Protein AF-A0A2V5R3J1-F1 (afdb_monomer_lite)

Foldseek 3Di:
DPPVVLVVQLVVQLVVLVVVLVVVVVPQCPLFDDQVLQQQQWFCDPNDTDGLVVQWDWDDPDRFKIKTAGPDLVRVVRSQVSVVPDPSPWHWDDDRRMIITGGDDDDPVNNVVSVVVSVVSVVVSVVSSVVSVVVD

Secondary structure (DSSP, 8-state):
--HHHHHHHHHHHHHHHHHHHHHHHHHS--SS--GGGTTT-EEEETTEEEEHHHHEEEEEEETTEEEEEESSGGGHHHHHHHHHHSTT----EEETTEEEEEPPPPPHHHHHHHHHHHHHHHHHHHHHHHHHHHH-

Structure (mmCIF, N/CA/C/O backbone):
data_AF-A0A2V5R3J1-F1
#
_entry.id   AF-A0A2V5R3J1-F1
#
loop_
_atom_site.group_PDB
_atom_site.id
_atom_site.type_symbol
_atom_site.label_atom_id
_atom_site.label_alt_id
_atom_site.label_comp_id
_atom_site.label_asym_id
_atom_site.label_entity_id
_atom_site.label_seq_id
_atom_site.pdbx_PDB_ins_code
_atom_site.Cartn_x
_atom_site.Cartn_y
_atom_site.Cartn_z
_atom_site.occupancy
_atom_site.B_iso_or_equiv
_atom_site.auth_seq_id
_atom_site.auth_comp_id
_atom_site.auth_asym_id
_atom_site.auth_atom_id
_atom_site.pdbx_PDB_model_num
ATOM 1 N N . MET A 1 1 ? 27.690 -15.806 -27.463 1.00 65.31 1 MET A N 1
ATOM 2 C CA . MET A 1 1 ? 26.222 -15.690 -27.475 1.00 65.31 1 MET A CA 1
ATOM 3 C C . MET A 1 1 ? 25.770 -15.553 -28.906 1.00 65.31 1 MET A C 1
ATOM 5 O O . MET A 1 1 ? 26.420 -14.843 -29.670 1.00 65.31 1 MET A O 1
ATOM 9 N N . SER A 1 2 ? 24.724 -16.282 -29.277 1.00 88.56 2 SER A N 1
ATOM 10 C CA . SER A 1 2 ? 24.023 -16.057 -30.534 1.00 88.56 2 SER A CA 1
ATOM 11 C C . SER A 1 2 ? 23.342 -14.682 -30.496 1.00 88.56 2 SER A C 1
ATOM 13 O O . SER A 1 2 ? 23.140 -14.104 -29.426 1.00 88.56 2 SER A O 1
ATOM 15 N N . ARG A 1 3 ? 22.988 -14.143 -31.666 1.00 85.38 3 ARG A N 1
ATOM 16 C CA . ARG A 1 3 ? 22.207 -12.901 -31.760 1.00 85.38 3 ARG A CA 1
ATOM 17 C C . ARG A 1 3 ? 20.901 -12.999 -30.968 1.00 85.38 3 ARG A C 1
ATOM 19 O O . ARG A 1 3 ? 20.498 -12.022 -30.344 1.00 85.38 3 ARG A O 1
ATOM 26 N N . ASP A 1 4 ? 20.270 -14.166 -30.997 1.00 87.50 4 ASP A N 1
ATOM 27 C CA . ASP A 1 4 ? 18.992 -14.400 -30.335 1.00 87.50 4 ASP A CA 1
ATOM 28 C C . ASP A 1 4 ? 19.160 -14.416 -28.809 1.00 87.50 4 ASP A C 1
ATOM 30 O O . ASP A 1 4 ? 18.308 -13.892 -28.097 1.00 87.50 4 ASP A O 1
ATOM 34 N N . ASP A 1 5 ? 20.304 -14.894 -28.307 1.00 86.75 5 ASP A N 1
ATOM 35 C CA . ASP A 1 5 ? 20.609 -14.889 -26.870 1.00 86.75 5 ASP A CA 1
ATOM 36 C C . ASP A 1 5 ? 20.779 -13.452 -26.341 1.00 86.75 5 ASP A C 1
ATOM 38 O O . ASP A 1 5 ? 20.315 -13.137 -25.248 1.00 86.75 5 ASP A O 1
ATOM 42 N N . ILE A 1 6 ? 21.420 -12.572 -27.123 1.00 86.06 6 ILE A N 1
ATOM 43 C CA . ILE A 1 6 ? 21.617 -11.153 -26.766 1.00 86.06 6 ILE A CA 1
ATOM 44 C C . ILE A 1 6 ? 20.272 -10.416 -26.748 1.00 86.06 6 ILE A C 1
ATOM 46 O O . ILE A 1 6 ? 19.999 -9.639 -25.834 1.00 86.06 6 ILE A O 1
ATOM 50 N N . LEU A 1 7 ? 19.410 -10.674 -27.738 1.00 87.94 7 LEU A N 1
ATOM 51 C CA . LEU A 1 7 ? 18.073 -10.075 -27.797 1.00 87.94 7 LEU A CA 1
ATOM 52 C C . LEU A 1 7 ? 17.202 -10.518 -26.616 1.00 87.94 7 LEU A C 1
ATOM 54 O O . LEU A 1 7 ? 16.535 -9.679 -26.012 1.00 87.94 7 LEU A O 1
ATOM 58 N N . LEU A 1 8 ? 17.252 -11.804 -26.259 1.00 90.12 8 LEU A N 1
ATOM 59 C CA . LEU A 1 8 ? 16.510 -12.346 -25.125 1.00 90.12 8 LEU A CA 1
ATOM 60 C C . LEU A 1 8 ? 16.993 -11.753 -23.793 1.00 90.12 8 LEU A C 1
ATOM 62 O O . LEU A 1 8 ? 16.182 -11.355 -22.959 1.00 90.12 8 LEU A O 1
ATOM 66 N N . GLU A 1 9 ? 18.309 -11.642 -23.590 1.00 88.06 9 GLU A N 1
ATOM 67 C CA . GLU A 1 9 ? 18.867 -11.040 -22.375 1.00 88.06 9 GLU A CA 1
ATOM 68 C C . GLU A 1 9 ? 18.499 -9.553 -22.254 1.00 88.06 9 GLU A C 1
ATOM 70 O O . GLU A 1 9 ? 18.132 -9.085 -21.169 1.00 88.06 9 GLU A O 1
ATOM 75 N N . ALA A 1 10 ? 18.525 -8.815 -23.367 1.00 88.25 10 ALA A N 1
ATOM 76 C CA . ALA A 1 10 ? 18.098 -7.421 -23.417 1.00 88.25 10 ALA A CA 1
ATOM 77 C C . ALA A 1 10 ? 16.618 -7.262 -23.036 1.00 88.25 10 ALA A C 1
ATOM 79 O O . ALA A 1 10 ? 16.283 -6.407 -22.212 1.00 88.25 10 ALA A O 1
ATOM 80 N N . GLU A 1 11 ? 15.741 -8.096 -23.604 1.00 89.50 11 GLU A N 1
ATOM 81 C CA . GLU A 1 11 ? 14.302 -8.087 -23.330 1.00 89.50 11 GLU A CA 1
ATOM 82 C C . GLU A 1 11 ? 14.021 -8.356 -21.847 1.00 89.50 11 GLU A C 1
ATOM 84 O O . GLU A 1 11 ? 13.408 -7.523 -21.177 1.00 89.50 11 GLU A O 1
ATOM 89 N N . MET A 1 12 ? 14.588 -9.432 -21.292 1.00 91.25 12 MET A N 1
ATOM 90 C CA . MET A 1 12 ? 14.434 -9.780 -19.875 1.00 91.25 12 MET A CA 1
ATOM 91 C C . MET A 1 12 ? 14.941 -8.673 -18.938 1.00 91.25 12 MET A C 1
ATOM 93 O O . MET A 1 12 ? 14.370 -8.422 -17.874 1.00 91.25 12 MET A O 1
ATOM 97 N N . SER A 1 13 ? 16.033 -8.001 -19.307 1.00 89.81 13 SER A N 1
ATOM 98 C CA . SER A 1 13 ? 16.620 -6.913 -18.515 1.00 89.81 13 SER A CA 1
ATOM 99 C C . SER A 1 13 ? 15.745 -5.657 -18.516 1.00 89.81 13 SER A C 1
ATOM 101 O O . SER A 1 13 ? 15.634 -4.952 -17.503 1.00 89.81 13 SER A O 1
ATOM 103 N N . MET A 1 14 ? 15.117 -5.351 -19.653 1.00 89.75 14 MET A N 1
ATOM 104 C CA . MET A 1 14 ? 14.174 -4.239 -19.771 1.00 89.75 14 MET A CA 1
ATOM 105 C C . MET A 1 14 ? 12.866 -4.538 -19.037 1.00 89.75 14 MET A C 1
ATOM 107 O O . MET A 1 14 ? 12.399 -3.675 -18.294 1.00 89.75 14 MET A O 1
ATOM 111 N N . GLU A 1 15 ? 12.329 -5.751 -19.164 1.00 92.25 15 GLU A N 1
ATOM 112 C CA . GLU A 1 15 ? 11.104 -6.182 -18.481 1.00 92.25 15 GLU A CA 1
ATOM 113 C C . GLU A 1 15 ? 11.253 -6.096 -16.956 1.00 92.25 15 GLU A C 1
ATOM 115 O O . GLU A 1 15 ? 10.466 -5.419 -16.297 1.00 92.25 15 GLU A O 1
ATOM 120 N N . LYS A 1 16 ? 12.366 -6.596 -16.400 1.00 91.31 16 LYS A N 1
ATOM 121 C CA . LYS A 1 16 ? 12.684 -6.442 -14.966 1.00 91.31 16 LYS A CA 1
ATOM 122 C C . LYS A 1 16 ? 12.701 -4.986 -14.494 1.00 91.31 16 LYS A C 1
ATOM 124 O O . LYS A 1 16 ? 12.357 -4.697 -13.348 1.00 91.31 16 LYS A O 1
ATOM 129 N N . SER A 1 17 ? 13.125 -4.055 -15.350 1.00 89.56 17 SER A N 1
ATOM 130 C CA . SER A 1 17 ? 13.135 -2.625 -15.008 1.00 89.56 17 SER A CA 1
ATOM 131 C C . SER A 1 17 ? 11.728 -2.029 -14.986 1.00 89.56 17 SER A C 1
ATOM 133 O O . SER A 1 17 ? 11.450 -1.151 -14.167 1.00 89.56 17 SER A O 1
ATOM 135 N N . VAL A 1 18 ? 10.843 -2.514 -15.859 1.00 89.75 18 VAL A N 1
ATOM 136 C CA . VAL A 1 18 ? 9.423 -2.147 -15.865 1.00 89.75 18 VAL A CA 1
ATOM 137 C C . VAL A 1 18 ? 8.726 -2.720 -14.634 1.00 89.75 18 VAL A C 1
ATOM 139 O O . VAL A 1 18 ? 8.046 -1.971 -13.934 1.00 89.75 18 VAL A O 1
ATOM 142 N N . ASP A 1 19 ? 8.962 -3.986 -14.299 1.00 91.12 19 ASP A N 1
ATOM 143 C CA . ASP A 1 19 ? 8.392 -4.623 -13.107 1.00 91.12 19 ASP A CA 1
ATOM 144 C C . ASP A 1 19 ? 8.809 -3.906 -11.822 1.00 91.12 19 ASP A C 1
ATOM 146 O O . ASP A 1 19 ? 7.980 -3.624 -10.953 1.00 91.12 19 ASP A O 1
ATOM 150 N N . TYR A 1 20 ? 10.086 -3.524 -11.725 1.00 88.88 20 TYR A N 1
ATOM 151 C CA . TYR A 1 20 ? 10.574 -2.707 -10.619 1.00 88.88 20 TYR A CA 1
ATOM 152 C C . TYR A 1 20 ? 9.804 -1.380 -10.510 1.00 88.88 20 TYR A C 1
ATOM 154 O O . TYR A 1 20 ? 9.369 -1.004 -9.423 1.00 88.88 20 TYR A O 1
ATOM 162 N N . MET A 1 21 ? 9.572 -0.686 -11.632 1.00 88.56 21 MET A N 1
ATOM 163 C CA . MET A 1 21 ? 8.786 0.554 -11.647 1.00 88.56 21 MET A CA 1
ATOM 164 C C . MET A 1 21 ? 7.341 0.327 -11.181 1.00 88.56 21 MET A C 1
ATOM 166 O O . MET A 1 21 ? 6.804 1.138 -10.426 1.00 88.56 21 MET A O 1
ATOM 170 N N . VAL A 1 22 ? 6.702 -0.763 -11.616 1.00 87.75 22 VAL A N 1
ATOM 171 C CA . VAL A 1 22 ? 5.329 -1.107 -11.215 1.00 87.75 22 VAL A CA 1
ATOM 172 C C . VAL A 1 22 ? 5.249 -1.338 -9.705 1.00 87.75 22 VAL A C 1
ATOM 174 O O . VAL A 1 22 ? 4.344 -0.810 -9.054 1.00 87.75 22 VAL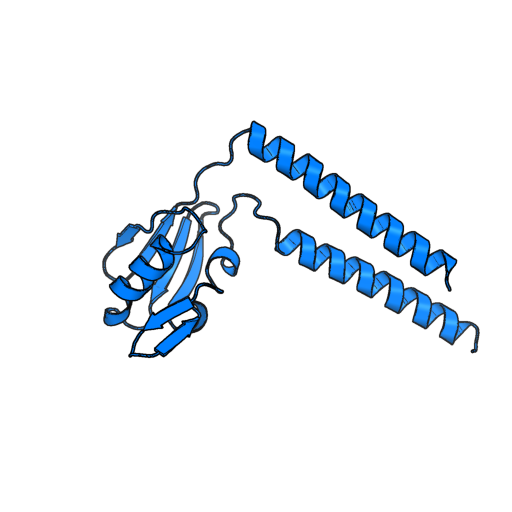 A O 1
ATOM 177 N N . HIS A 1 23 ? 6.214 -2.058 -9.132 1.00 86.19 23 HIS A N 1
ATOM 178 C CA . HIS A 1 23 ? 6.299 -2.262 -7.686 1.00 86.19 23 HIS A CA 1
ATOM 179 C C . HIS A 1 23 ? 6.490 -0.953 -6.915 1.00 86.19 23 HIS A C 1
ATOM 181 O O . HIS A 1 23 ? 5.792 -0.710 -5.929 1.00 86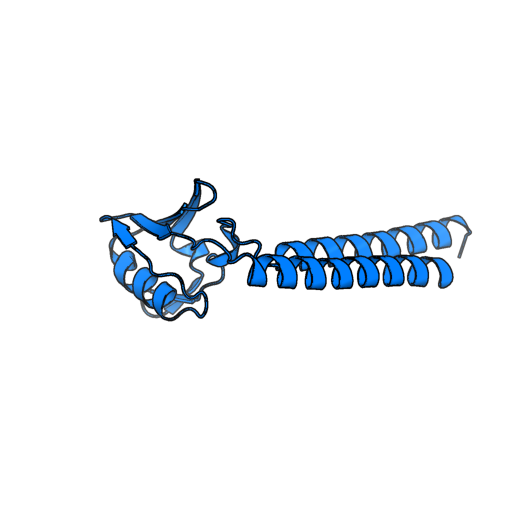.19 23 HIS A O 1
ATOM 187 N N . GLU A 1 24 ? 7.380 -0.083 -7.387 1.00 84.19 24 GLU A N 1
ATOM 188 C CA . GLU A 1 24 ? 7.612 1.229 -6.783 1.00 84.19 24 GLU A CA 1
ATOM 189 C C . GLU A 1 24 ? 6.355 2.114 -6.839 1.00 84.19 24 GLU A C 1
ATOM 191 O O . GLU A 1 24 ? 5.992 2.745 -5.847 1.00 84.19 24 GLU A O 1
ATOM 196 N N . PHE A 1 25 ? 5.614 2.117 -7.952 1.00 83.75 25 PHE A N 1
ATOM 197 C CA . PHE A 1 25 ? 4.343 2.844 -8.041 1.00 83.75 25 PHE A CA 1
ATOM 198 C C . PHE A 1 25 ? 3.253 2.274 -7.137 1.00 83.75 25 PHE A C 1
ATOM 200 O O . PHE A 1 25 ? 2.480 3.049 -6.572 1.00 83.75 25 PHE A O 1
ATOM 207 N N . ALA A 1 26 ? 3.202 0.955 -6.952 1.00 80.19 26 ALA A N 1
ATOM 208 C CA . ALA A 1 26 ? 2.268 0.331 -6.020 1.00 80.19 26 ALA A CA 1
ATOM 209 C C . ALA A 1 26 ? 2.539 0.737 -4.558 1.00 80.19 26 ALA A C 1
ATOM 211 O O . ALA A 1 26 ? 1.606 0.801 -3.755 1.00 80.19 26 ALA A O 1
ATOM 212 N N . ALA A 1 27 ? 3.790 1.062 -4.215 1.00 77.25 27 ALA A N 1
ATOM 213 C CA . ALA A 1 27 ? 4.161 1.548 -2.887 1.00 77.25 27 ALA A CA 1
ATOM 214 C C . ALA A 1 27 ? 3.748 3.014 -2.632 1.00 77.25 27 ALA A C 1
ATOM 216 O O . ALA A 1 27 ? 3.643 3.441 -1.475 1.00 77.25 27 ALA A O 1
ATOM 217 N N . VAL A 1 28 ? 3.485 3.803 -3.682 1.00 77.00 28 VAL A N 1
ATOM 218 C CA . VAL A 1 28 ? 3.133 5.222 -3.538 1.00 77.00 28 VAL A CA 1
ATOM 219 C C . VAL A 1 28 ? 1.695 5.378 -3.042 1.00 77.00 28 VAL A C 1
ATOM 221 O O . VAL A 1 28 ? 0.720 4.980 -3.679 1.00 77.00 28 VAL A O 1
ATOM 224 N N . ARG A 1 29 ? 1.546 6.047 -1.895 1.00 71.44 29 ARG A N 1
ATOM 225 C CA . ARG A 1 29 ? 0.243 6.326 -1.277 1.00 71.44 29 ARG A CA 1
ATOM 226 C C . ARG A 1 29 ? -0.493 7.428 -2.047 1.00 71.44 29 ARG A C 1
ATOM 228 O O . ARG A 1 29 ? -0.271 8.613 -1.821 1.00 71.44 29 ARG A O 1
ATOM 235 N N . THR A 1 30 ? -1.406 7.032 -2.931 1.00 70.88 30 THR A N 1
ATOM 236 C CA . THR A 1 30 ? -2.204 7.936 -3.789 1.00 70.88 30 THR A CA 1
ATOM 237 C C . THR A 1 30 ? -3.481 8.474 -3.128 1.00 70.88 30 THR A C 1
ATOM 239 O O . THR A 1 30 ? -4.295 9.115 -3.790 1.00 70.88 30 THR A O 1
ATOM 242 N N . GLY A 1 31 ? -3.671 8.231 -1.826 1.00 66.38 31 GLY A N 1
ATOM 243 C CA . GLY A 1 31 ? -4.858 8.673 -1.080 1.00 66.38 31 GLY A CA 1
ATOM 244 C C . GLY A 1 31 ? -6.131 7.880 -1.389 1.00 66.38 31 GLY A C 1
ATOM 245 O O . GLY A 1 31 ? -7.210 8.272 -0.959 1.00 66.38 31 GLY A O 1
ATOM 246 N N . LYS A 1 32 ? -6.022 6.769 -2.128 1.00 69.50 32 LYS A N 1
ATOM 247 C CA . LYS A 1 32 ? -7.093 5.779 -2.280 1.00 69.50 32 LYS A CA 1
ATOM 248 C C . LYS A 1 32 ? -6.991 4.704 -1.202 1.00 69.50 32 LYS A C 1
ATOM 250 O O . LYS A 1 32 ? -5.890 4.346 -0.780 1.00 69.50 32 LYS A O 1
ATOM 255 N N . ALA A 1 33 ? -8.137 4.148 -0.824 1.00 69.12 33 ALA A N 1
ATOM 256 C CA . ALA A 1 33 ? -8.227 2.940 -0.020 1.00 69.12 33 ALA A CA 1
ATOM 257 C C . ALA A 1 33 ? -7.639 1.770 -0.793 1.00 69.12 33 ALA A C 1
ATOM 259 O O . ALA A 1 33 ? -8.220 1.304 -1.767 1.00 69.12 33 ALA A O 1
ATOM 260 N N . SER A 1 34 ? -6.451 1.344 -0.368 1.00 77.25 34 SER A N 1
ATOM 261 C CA . SER A 1 34 ? -5.785 0.143 -0.853 1.00 77.25 34 SER A CA 1
ATOM 262 C C . SER A 1 34 ? -5.582 -0.810 0.325 1.00 77.25 34 SER A C 1
ATOM 264 O O . SER A 1 34 ? -5.031 -0.376 1.342 1.00 77.25 34 SER A O 1
ATOM 266 N N . PRO A 1 35 ? -5.978 -2.091 0.205 1.00 76.94 35 PRO A N 1
ATOM 267 C CA . PRO A 1 35 ? -5.746 -3.109 1.231 1.00 76.94 35 PRO A CA 1
ATOM 268 C C . PRO A 1 35 ? -4.277 -3.202 1.667 1.00 76.94 35 PRO A C 1
ATOM 270 O O . PRO A 1 35 ? -3.982 -3.289 2.862 1.00 76.94 35 PRO A O 1
ATOM 273 N N . GLY A 1 36 ? -3.347 -3.031 0.720 1.00 76.31 36 GLY A N 1
ATOM 274 C CA . GLY A 1 36 ? -1.904 -3.075 0.969 1.00 76.31 36 GLY A CA 1
ATOM 275 C C . GLY A 1 36 ? -1.388 -2.034 1.971 1.00 76.31 36 GLY A C 1
ATOM 276 O O . GLY A 1 36 ? -0.293 -2.197 2.505 1.00 76.31 36 GLY A O 1
ATOM 277 N N . LEU A 1 37 ? -2.168 -0.988 2.275 1.00 74.56 37 LEU A N 1
ATOM 278 C CA . LEU A 1 37 ? -1.812 0.007 3.289 1.00 74.56 37 LEU A CA 1
ATOM 279 C C . LEU A 1 37 ? -1.749 -0.596 4.699 1.00 74.56 37 LEU A C 1
ATOM 281 O O . LEU A 1 37 ? -0.922 -0.176 5.506 1.00 74.56 37 LEU A O 1
ATOM 285 N N . VAL A 1 38 ? -2.627 -1.557 4.986 1.00 79.88 38 VAL A N 1
ATOM 286 C CA . VAL A 1 38 ? -2.848 -2.104 6.332 1.00 79.88 38 VAL A CA 1
ATOM 287 C C . VAL A 1 38 ? -2.517 -3.589 6.448 1.00 79.88 38 VAL A C 1
ATOM 289 O O . VAL A 1 38 ? -2.276 -4.060 7.554 1.00 79.88 38 VAL A O 1
ATOM 292 N N . GLU A 1 39 ? -2.395 -4.316 5.333 1.00 81.50 39 GLU A N 1
ATOM 293 C CA . GLU A 1 39 ? -2.022 -5.742 5.310 1.00 81.50 39 GLU A CA 1
ATOM 294 C C . GLU A 1 39 ? -0.746 -6.076 6.100 1.00 81.50 39 GLU A C 1
ATOM 296 O O . GLU A 1 39 ? -0.674 -7.124 6.743 1.00 81.50 39 GLU A O 1
ATOM 301 N N . ASN A 1 40 ? 0.248 -5.183 6.060 1.00 83.06 40 ASN A N 1
ATOM 302 C CA . ASN A 1 40 ? 1.573 -5.406 6.643 1.00 83.06 40 ASN A CA 1
ATOM 303 C C . ASN A 1 40 ? 1.715 -4.923 8.095 1.00 83.06 40 ASN A C 1
ATOM 305 O O . ASN A 1 40 ? 2.811 -5.028 8.654 1.00 83.06 40 ASN A O 1
ATOM 309 N N . VAL A 1 41 ? 0.643 -4.395 8.697 1.00 85.62 41 VAL A N 1
ATOM 310 C CA . VAL A 1 41 ? 0.648 -3.937 10.092 1.00 85.62 41 VAL A CA 1
ATOM 311 C C . VAL A 1 41 ? 0.795 -5.138 11.020 1.00 85.62 41 VAL A C 1
ATOM 313 O O . VAL A 1 41 ? 0.091 -6.140 10.876 1.00 85.62 41 VAL A O 1
ATOM 316 N N . ASP A 1 42 ? 1.735 -5.023 11.951 1.00 87.88 42 ASP A N 1
ATOM 317 C CA . ASP A 1 42 ? 1.963 -5.996 13.010 1.00 87.88 42 ASP A CA 1
ATOM 318 C C . ASP A 1 42 ? 0.932 -5.802 14.119 1.00 87.88 42 ASP A C 1
ATOM 320 O O . ASP A 1 42 ? 0.798 -4.714 14.675 1.00 87.88 42 ASP A O 1
ATOM 324 N N . VAL A 1 43 ? 0.197 -6.865 14.427 1.00 88.19 43 VAL A N 1
ATOM 325 C CA . VAL A 1 43 ? -0.829 -6.904 15.465 1.00 88.19 43 VAL A CA 1
ATOM 326 C C . VAL A 1 43 ? -0.401 -7.912 16.520 1.00 88.19 43 VAL A C 1
ATOM 328 O O . VAL A 1 43 ? -0.123 -9.072 16.214 1.00 88.19 43 VAL A O 1
ATOM 331 N N . HIS A 1 44 ? -0.362 -7.479 17.775 1.00 86.56 44 HIS A N 1
ATOM 332 C CA . HIS A 1 44 ? -0.149 -8.375 18.904 1.00 86.56 44 HIS A CA 1
ATOM 333 C C . HIS A 1 44 ? -1.478 -9.014 19.302 1.00 86.56 44 HIS A C 1
ATOM 335 O O . HIS A 1 44 ? -2.287 -8.371 19.963 1.00 86.56 44 HIS A O 1
ATOM 341 N N . ALA A 1 45 ? -1.690 -10.265 18.898 1.00 83.25 45 ALA A N 1
ATOM 342 C CA . ALA A 1 45 ? -2.883 -11.044 19.216 1.00 83.25 45 ALA A CA 1
ATOM 343 C C . ALA A 1 45 ? -2.481 -12.441 19.709 1.00 83.25 45 ALA A C 1
ATOM 345 O O . ALA A 1 45 ? -1.478 -13.012 19.275 1.00 83.25 45 ALA A O 1
ATOM 346 N N . TYR A 1 46 ? -3.255 -12.999 20.643 1.00 83.25 46 TYR A N 1
ATOM 347 C CA . TYR A 1 46 ? -3.022 -14.346 21.189 1.00 83.25 46 TYR A CA 1
ATOM 348 C C . TYR A 1 46 ? -1.592 -14.575 21.732 1.00 83.25 46 TYR A C 1
ATOM 350 O O . TYR A 1 46 ? -1.042 -15.668 21.626 1.00 83.25 46 TYR A O 1
ATOM 358 N N . GLY A 1 47 ? -0.959 -13.535 22.291 1.00 83.06 47 GLY A N 1
ATOM 359 C CA . GLY A 1 47 ? 0.398 -13.617 22.853 1.00 83.06 47 GLY A CA 1
ATOM 360 C C . GLY A 1 47 ? 1.536 -13.659 21.823 1.00 83.06 47 GLY A C 1
ATOM 361 O O . GLY A 1 47 ? 2.684 -13.866 22.205 1.00 83.06 47 GLY A O 1
ATOM 362 N N . SER A 1 48 ? 1.250 -13.443 20.535 1.00 87.56 48 SER A N 1
ATOM 363 C CA . SER A 1 48 ? 2.256 -13.388 19.467 1.00 87.56 48 SER A CA 1
ATOM 364 C C . SER A 1 48 ? 2.011 -12.211 18.518 1.00 87.56 48 SER A C 1
ATOM 366 O O . SER A 1 48 ? 0.929 -11.626 18.494 1.00 87.56 48 SER A O 1
ATOM 368 N N . THR A 1 49 ? 3.030 -11.825 17.754 1.00 87.56 49 THR A N 1
ATOM 369 C CA . THR A 1 49 ? 2.901 -10.795 16.715 1.00 87.56 49 THR A CA 1
ATOM 370 C C . THR A 1 49 ? 2.516 -11.461 15.400 1.00 87.56 49 THR A C 1
ATOM 372 O O . THR A 1 49 ? 3.270 -12.286 14.887 1.00 87.56 49 THR A O 1
ATOM 375 N N . MET A 1 50 ? 1.363 -11.100 14.845 1.00 88.81 50 MET A N 1
ATOM 376 C CA . MET A 1 50 ? 0.880 -11.594 13.555 1.00 88.81 50 MET A CA 1
ATOM 377 C C . MET A 1 50 ? 0.578 -10.430 12.617 1.00 88.81 50 MET A C 1
ATOM 379 O O . MET A 1 50 ? 0.321 -9.308 13.053 1.00 88.81 50 MET A O 1
ATOM 383 N N . LYS A 1 51 ? 0.586 -10.685 11.307 1.00 89.06 51 LYS A N 1
ATOM 384 C CA . LYS A 1 51 ? 0.205 -9.662 10.328 1.00 89.06 51 LYS A CA 1
ATOM 385 C C . LYS A 1 51 ? -1.309 -9.517 10.282 1.00 89.06 51 LYS A C 1
ATOM 387 O O . LYS A 1 51 ? -2.029 -10.514 10.307 1.00 89.06 51 LYS A O 1
ATOM 392 N N . LEU A 1 52 ? -1.794 -8.287 10.114 1.00 87.31 52 LEU A N 1
ATOM 393 C CA . LEU A 1 52 ? -3.229 -8.005 10.027 1.00 87.31 52 LEU A CA 1
ATOM 394 C C . LEU A 1 52 ? -3.934 -8.853 8.955 1.00 87.31 52 LEU A C 1
ATOM 396 O O . LEU A 1 52 ? -5.037 -9.341 9.183 1.00 87.31 52 LEU A O 1
ATOM 400 N N . LYS A 1 53 ? -3.263 -9.098 7.822 1.00 89.38 53 LYS A N 1
ATOM 401 C CA . LYS A 1 53 ? -3.756 -9.956 6.730 1.00 89.38 53 LYS A CA 1
ATOM 402 C C . LYS A 1 53 ? -4.148 -11.376 7.169 1.00 89.38 53 LYS A C 1
ATOM 404 O O . LYS A 1 53 ? -4.978 -12.003 6.523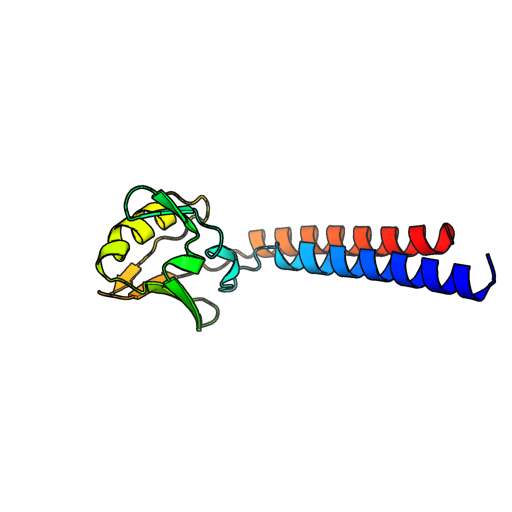 1.00 89.38 53 LYS A O 1
ATOM 409 N N . GLN A 1 54 ? -3.536 -11.898 8.232 1.00 87.50 54 GLN A N 1
ATOM 410 C CA . GLN A 1 54 ? -3.817 -13.241 8.753 1.00 87.50 54 GLN A CA 1
ATOM 411 C C . GLN A 1 54 ? -4.991 -13.252 9.739 1.00 87.50 54 GLN A C 1
ATOM 413 O O . GLN A 1 54 ? -5.628 -14.285 9.917 1.00 87.50 54 GLN A O 1
ATOM 418 N N . LEU A 1 55 ? -5.278 -12.114 10.372 1.00 86.69 55 LEU A N 1
ATOM 419 C CA . LEU A 1 55 ? -6.288 -11.986 11.426 1.00 86.69 55 LEU A CA 1
ATOM 420 C C . LEU A 1 55 ? -7.625 -11.435 10.915 1.00 86.69 55 LEU A C 1
ATOM 422 O O . LEU A 1 55 ? -8.653 -11.603 11.574 1.00 86.69 55 LEU A O 1
ATOM 426 N N . ALA A 1 56 ? -7.623 -10.766 9.761 1.00 88.69 56 ALA A N 1
ATOM 427 C CA . ALA A 1 56 ? -8.795 -10.089 9.235 1.00 88.69 56 ALA A CA 1
ATOM 428 C C . ALA A 1 56 ? -8.878 -10.126 7.707 1.00 88.69 56 ALA A C 1
ATOM 430 O O . ALA A 1 56 ? -7.873 -10.061 6.997 1.00 88.69 56 ALA A O 1
ATOM 431 N N . LEU A 1 57 ? -10.112 -10.135 7.208 1.00 89.31 57 LEU A N 1
ATOM 432 C CA . LEU A 1 57 ? -10.421 -9.858 5.815 1.00 89.31 57 LEU A CA 1
ATOM 433 C C . LEU A 1 57 ? -10.403 -8.343 5.584 1.00 89.31 57 LEU A C 1
ATOM 435 O O . LEU A 1 57 ? -11.099 -7.592 6.268 1.00 89.31 57 LEU A O 1
ATOM 439 N N . ILE A 1 58 ? -9.623 -7.896 4.604 1.00 89.06 58 ILE A N 1
ATOM 440 C CA . ILE A 1 58 ? -9.488 -6.480 4.258 1.00 89.06 58 ILE A CA 1
ATOM 441 C C . ILE A 1 58 ? -10.200 -6.233 2.931 1.00 89.06 58 ILE A C 1
ATOM 443 O O . ILE A 1 58 ? -9.831 -6.806 1.908 1.00 89.06 58 ILE A O 1
ATOM 447 N N . THR A 1 59 ? -11.217 -5.375 2.941 1.00 87.06 59 THR A N 1
ATOM 448 C CA . THR A 1 59 ? -12.001 -5.023 1.755 1.00 87.06 59 THR A CA 1
ATOM 449 C C . THR A 1 59 ? -12.097 -3.513 1.581 1.00 87.06 59 THR A C 1
ATOM 451 O O . THR A 1 59 ? -12.013 -2.727 2.525 1.00 87.06 59 THR A O 1
ATOM 454 N N . THR A 1 60 ? -12.267 -3.085 0.335 1.00 82.62 60 THR A N 1
ATOM 455 C CA . THR A 1 60 ? -12.492 -1.684 -0.026 1.00 82.62 60 THR A CA 1
ATOM 456 C C . THR A 1 60 ? -13.898 -1.566 -0.589 1.00 82.62 60 THR A C 1
ATOM 458 O O . THR A 1 60 ? -14.119 -1.884 -1.757 1.00 82.62 60 THR A O 1
ATOM 461 N N . LEU A 1 61 ? -14.854 -1.160 0.249 1.00 75.44 61 LEU A N 1
ATOM 462 C CA . LEU A 1 61 ? -16.232 -0.914 -0.195 1.00 75.44 61 LEU A CA 1
ATOM 463 C C . LEU A 1 61 ? -16.324 0.393 -0.986 1.00 75.44 61 LEU A C 1
ATOM 465 O O . LEU A 1 61 ? -17.017 0.465 -1.995 1.00 75.44 61 LEU A O 1
ATOM 469 N N . GLU A 1 62 ? -15.576 1.410 -0.557 1.00 79.31 62 GLU A N 1
ATOM 470 C CA . GLU A 1 62 ? -15.516 2.708 -1.218 1.00 79.31 62 GLU A CA 1
ATOM 471 C C . GLU A 1 62 ? -14.058 3.144 -1.394 1.00 79.31 62 GLU A C 1
ATOM 473 O O . GLU A 1 62 ? -13.200 2.777 -0.588 1.00 79.31 62 GLU A O 1
ATOM 478 N N . PRO A 1 63 ? -13.746 4.003 -2.381 1.00 77.19 63 PRO A N 1
ATOM 479 C CA . PRO A 1 63 ? -12.383 4.494 -2.598 1.00 77.19 63 PRO A CA 1
ATOM 480 C C . PRO A 1 63 ? -11.764 5.225 -1.397 1.00 77.19 63 PRO A C 1
ATOM 482 O O . PRO A 1 63 ? -10.562 5.483 -1.399 1.00 77.19 63 PRO A O 1
ATOM 485 N N . ARG A 1 64 ? -12.582 5.601 -0.407 1.00 80.31 64 ARG A N 1
ATOM 486 C CA . ARG A 1 64 ? -12.215 6.387 0.779 1.00 80.31 64 ARG A CA 1
ATOM 487 C C . ARG A 1 64 ? -12.457 5.645 2.091 1.00 80.31 64 ARG A C 1
ATOM 489 O O . ARG A 1 64 ? -12.115 6.170 3.146 1.00 80.31 64 ARG A O 1
ATOM 496 N N . LEU A 1 65 ? -13.038 4.449 2.031 1.00 84.75 65 LEU A N 1
ATOM 497 C CA . LEU A 1 65 ? -13.373 3.661 3.205 1.00 84.75 65 LEU A CA 1
ATOM 498 C C . LEU A 1 65 ? -12.788 2.266 3.058 1.00 84.75 65 LEU A C 1
ATOM 500 O O . LEU A 1 65 ? -13.209 1.474 2.212 1.00 84.75 65 LEU A O 1
ATOM 504 N N . LEU A 1 66 ? -11.826 1.970 3.921 1.00 87.19 66 LEU A N 1
ATOM 505 C CA . LEU A 1 66 ? -11.263 0.641 4.037 1.00 87.19 66 LEU A CA 1
ATOM 506 C C . LEU A 1 66 ? -11.941 -0.075 5.201 1.00 87.19 66 LEU A C 1
ATOM 508 O O . LEU A 1 66 ? -12.100 0.483 6.286 1.00 87.19 66 LEU A O 1
ATOM 512 N N . VAL A 1 67 ? -12.381 -1.299 4.951 1.00 89.06 67 VAL A N 1
ATOM 513 C CA . VAL A 1 67 ? -13.089 -2.121 5.921 1.00 89.06 67 VAL A CA 1
ATOM 514 C C . VAL A 1 67 ? -12.217 -3.310 6.281 1.00 89.06 67 VAL A C 1
ATOM 516 O O . VAL A 1 67 ? -11.785 -4.072 5.420 1.00 89.06 67 VAL A O 1
ATOM 519 N N . VAL A 1 68 ? -11.948 -3.453 7.571 1.00 89.56 68 VAL A N 1
ATOM 520 C CA . VAL A 1 68 ? -11.231 -4.584 8.149 1.00 89.56 68 VAL A CA 1
ATOM 521 C C . VAL A 1 68 ? -12.245 -5.384 8.949 1.00 89.56 68 VAL A C 1
ATOM 523 O O . VAL A 1 68 ? -12.845 -4.875 9.896 1.00 89.56 68 VAL A O 1
ATOM 526 N N . GLN A 1 69 ? -12.459 -6.630 8.546 1.00 90.94 69 GLN A N 1
ATOM 527 C CA . GLN A 1 69 ? -13.357 -7.566 9.204 1.00 90.94 69 GLN A CA 1
ATOM 528 C C . GLN A 1 69 ? -12.524 -8.673 9.863 1.00 90.94 69 GLN A C 1
ATOM 530 O O . GLN A 1 69 ? -12.073 -9.586 9.169 1.00 90.94 69 GLN A O 1
ATOM 535 N N . PRO A 1 70 ? -12.281 -8.599 11.182 1.00 90.44 70 PRO A N 1
ATOM 536 C CA . PRO A 1 70 ? -11.585 -9.646 11.919 1.00 90.44 70 PRO A CA 1
ATOM 537 C C . PRO A 1 70 ? -12.347 -10.970 11.871 1.00 90.44 70 PRO A C 1
ATOM 539 O O . PRO A 1 70 ? -13.580 -10.986 11.899 1.00 90.44 70 PRO A O 1
ATOM 542 N N . PHE A 1 71 ? -11.617 -12.085 11.833 1.00 89.81 71 PHE A N 1
ATOM 543 C CA . PHE A 1 71 ? -12.233 -13.413 11.911 1.00 89.81 71 PHE A CA 1
ATOM 544 C C . PHE A 1 71 ? -12.789 -13.711 13.309 1.00 89.81 71 PHE A C 1
ATOM 546 O O . PHE A 1 71 ? -13.804 -14.394 13.437 1.00 89.81 71 PHE A O 1
ATOM 553 N N . ASP A 1 72 ? -12.156 -13.155 14.344 1.00 86.25 72 ASP A N 1
ATOM 554 C CA .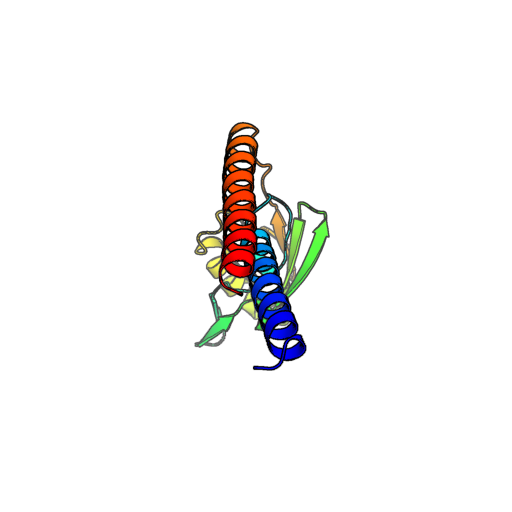 ASP A 1 72 ? -12.583 -13.253 15.737 1.00 86.25 72 ASP A CA 1
ATOM 555 C C . ASP A 1 72 ? -12.844 -11.859 16.324 1.00 86.25 72 ASP A C 1
ATOM 557 O O . ASP A 1 72 ? -11.983 -10.974 16.294 1.00 86.25 72 ASP A O 1
ATOM 561 N N . ALA A 1 73 ? -14.027 -11.677 16.915 1.00 82.94 73 ALA A N 1
ATOM 562 C CA . ALA A 1 73 ? -14.419 -10.437 17.578 1.00 82.94 73 ALA A CA 1
ATOM 563 C C . ALA A 1 73 ? -13.528 -10.104 18.791 1.00 82.94 73 ALA A C 1
ATOM 565 O O . ALA A 1 73 ? -13.390 -8.931 19.131 1.00 82.94 73 ALA A O 1
ATOM 566 N N . GLY A 1 74 ? -12.887 -11.102 19.412 1.00 84.88 74 GLY A N 1
ATOM 567 C CA . GLY A 1 74 ? -11.946 -10.889 20.516 1.00 84.88 74 GLY A CA 1
ATOM 568 C C . GLY A 1 74 ? -10.674 -10.128 20.123 1.00 84.88 74 GLY A C 1
ATOM 569 O O . GLY A 1 74 ? -10.045 -9.517 20.980 1.00 84.88 74 GLY A O 1
ATOM 570 N N . THR A 1 75 ? -10.324 -10.103 18.831 1.00 85.88 75 THR A N 1
ATOM 571 C CA . THR A 1 75 ? -9.104 -9.446 18.315 1.00 85.88 75 THR A CA 1
ATOM 572 C C . THR A 1 75 ? -9.313 -7.992 17.892 1.00 85.88 75 THR A C 1
ATOM 574 O O . THR A 1 75 ? -8.352 -7.290 17.583 1.00 85.88 75 THR A O 1
ATOM 577 N N . VAL A 1 76 ? -10.559 -7.504 17.910 1.00 87.75 76 VAL A N 1
ATOM 578 C CA . VAL A 1 76 ? -10.916 -6.115 17.572 1.00 87.75 76 VAL A CA 1
ATOM 579 C C . VAL A 1 76 ? -10.092 -5.075 18.354 1.00 87.75 76 VAL A C 1
ATOM 581 O O . VAL A 1 76 ? -9.511 -4.207 17.700 1.00 87.75 76 VAL A O 1
ATOM 584 N N . PRO A 1 77 ? -9.978 -5.134 19.700 1.00 88.00 77 PRO A N 1
ATOM 585 C CA . PRO A 1 77 ? -9.208 -4.139 20.454 1.00 88.00 77 PRO A CA 1
ATOM 586 C C . PRO A 1 77 ? -7.701 -4.193 20.164 1.00 88.00 77 PRO A C 1
ATOM 588 O O . PRO A 1 77 ? -7.042 -3.153 20.126 1.00 88.00 77 PRO A O 1
ATOM 591 N N . ASP A 1 78 ? -7.153 -5.384 19.909 1.00 88.94 78 ASP A N 1
ATOM 592 C CA . ASP A 1 78 ? -5.741 -5.548 19.554 1.00 88.94 78 ASP A CA 1
ATOM 593 C C . ASP A 1 78 ? -5.438 -4.947 18.177 1.00 88.94 78 ASP A C 1
ATOM 595 O O . ASP A 1 78 ? -4.445 -4.233 18.010 1.00 88.94 78 ASP A O 1
ATOM 599 N N . ILE A 1 79 ? -6.329 -5.173 17.206 1.00 87.56 79 ILE A N 1
ATOM 600 C CA . ILE A 1 79 ? -6.242 -4.594 15.862 1.00 87.56 79 ILE A CA 1
ATOM 601 C C . ILE A 1 79 ? -6.409 -3.071 15.915 1.00 87.56 79 ILE A C 1
ATOM 603 O O . ILE A 1 79 ? -5.655 -2.351 15.265 1.00 87.56 79 ILE A O 1
ATOM 607 N N . GLU A 1 80 ? -7.362 -2.558 16.697 1.00 87.38 80 GLU A N 1
ATOM 608 C CA . GLU A 1 80 ? -7.576 -1.116 16.856 1.00 87.38 80 GLU A CA 1
ATOM 609 C C . GLU A 1 80 ? -6.327 -0.423 17.419 1.00 87.38 80 GLU A C 1
ATOM 611 O O . GLU A 1 80 ? -5.900 0.611 16.895 1.00 87.38 80 GLU A O 1
ATOM 616 N N . ARG A 1 81 ? -5.707 -1.011 18.452 1.00 87.19 81 ARG A N 1
ATOM 617 C CA . ARG A 1 81 ? -4.460 -0.505 19.037 1.00 87.19 81 ARG A CA 1
ATOM 618 C C . ARG A 1 81 ? -3.317 -0.539 18.027 1.00 87.19 81 ARG A C 1
ATOM 620 O O . ARG A 1 81 ? -2.669 0.485 17.829 1.00 87.19 81 ARG A O 1
ATOM 627 N N . ALA A 1 82 ? -3.119 -1.662 17.340 1.00 87.44 82 ALA A N 1
ATOM 628 C CA . ALA A 1 82 ? -2.073 -1.800 16.330 1.00 87.44 82 ALA A CA 1
ATOM 629 C C . ALA A 1 82 ? -2.227 -0.781 15.187 1.00 87.44 82 ALA A C 1
ATOM 631 O O . ALA A 1 82 ? -1.250 -0.183 14.739 1.00 87.44 82 ALA A O 1
ATOM 632 N N . LEU A 1 83 ? -3.461 -0.520 14.742 1.00 86.62 83 LEU A N 1
ATOM 633 C CA . LEU A 1 83 ? -3.749 0.486 13.719 1.00 86.62 83 LEU A CA 1
ATOM 634 C C . LEU A 1 83 ? -3.484 1.915 14.213 1.00 86.62 83 LEU A C 1
ATOM 636 O O . LEU A 1 83 ? -2.940 2.714 13.452 1.00 86.62 83 LEU A O 1
ATOM 640 N N . LYS A 1 84 ? -3.805 2.237 15.472 1.00 85.31 84 LYS A N 1
ATOM 641 C CA . LYS A 1 84 ? -3.498 3.547 16.077 1.00 85.31 84 LYS A CA 1
ATOM 642 C C . LYS A 1 84 ? -1.998 3.770 16.283 1.00 85.31 84 LYS A C 1
ATOM 644 O O . LYS A 1 84 ? -1.515 4.876 16.063 1.00 85.31 84 LYS A O 1
ATOM 649 N N . GLU A 1 85 ? -1.270 2.735 16.693 1.00 83.38 85 GLU A N 1
ATOM 650 C CA . GLU A 1 85 ? 0.188 2.773 16.868 1.00 83.38 85 GLU A CA 1
ATOM 651 C C . GLU A 1 85 ? 0.934 2.766 15.528 1.00 83.38 85 GLU A C 1
ATOM 653 O O . GLU A 1 85 ? 2.070 3.239 15.425 1.00 83.38 85 GLU A O 1
ATOM 658 N N . SER A 1 86 ? 0.292 2.263 14.471 1.00 79.06 86 SER A N 1
ATOM 659 C CA . SER A 1 86 ? 0.868 2.287 13.138 1.00 79.06 86 SER A CA 1
ATOM 660 C C . SER A 1 86 ? 1.100 3.731 12.671 1.00 79.06 86 SER A C 1
ATOM 662 O O . SER A 1 86 ? 0.248 4.614 12.790 1.00 79.06 86 SER A O 1
ATOM 664 N N . LYS A 1 87 ? 2.247 3.977 12.028 1.00 68.44 87 LYS A N 1
ATOM 665 C CA . LYS A 1 87 ? 2.603 5.271 11.403 1.00 68.44 87 LYS A CA 1
ATOM 666 C C . LYS A 1 87 ? 1.745 5.607 10.166 1.00 68.44 87 LYS A C 1
ATOM 668 O O . LYS A 1 87 ? 2.187 6.319 9.264 1.00 68.44 87 LYS A O 1
ATOM 673 N N . ILE A 1 88 ? 0.550 5.031 10.062 1.00 73.44 88 ILE A N 1
ATOM 674 C CA . ILE A 1 88 ? -0.396 5.254 8.970 1.00 73.44 88 ILE A CA 1
ATOM 675 C C . ILE A 1 88 ? -1.163 6.564 9.203 1.00 73.44 88 ILE A C 1
ATOM 677 O O . ILE A 1 88 ? -1.510 7.227 8.229 1.00 73.44 88 ILE A O 1
ATOM 681 N N . GLY A 1 89 ? -1.348 6.982 10.463 1.00 72.56 89 GLY A N 1
ATOM 682 C CA . GLY A 1 89 ? -1.971 8.269 10.797 1.00 72.56 89 GLY A CA 1
ATOM 683 C C . GLY A 1 89 ? -3.466 8.331 10.473 1.00 72.56 89 GLY A C 1
ATOM 684 O O . GLY A 1 89 ? -3.994 9.410 10.219 1.00 72.56 89 GLY A O 1
ATOM 685 N N . ILE A 1 90 ? -4.136 7.176 10.446 1.00 79.75 90 ILE A N 1
ATOM 686 C CA . ILE A 1 90 ? -5.579 7.055 10.232 1.00 79.75 90 ILE A CA 1
ATOM 687 C C . ILE A 1 90 ? -6.213 6.566 11.529 1.00 79.75 90 ILE A C 1
ATOM 689 O O . ILE A 1 90 ? -5.745 5.596 12.123 1.00 79.75 90 ILE A O 1
ATOM 693 N N . THR A 1 91 ? -7.299 7.211 11.944 1.00 83.88 91 THR A N 1
ATOM 694 C CA . THR A 1 91 ? -8.054 6.800 13.128 1.00 83.88 91 THR A CA 1
ATOM 695 C C . THR A 1 91 ? -9.058 5.703 12.754 1.00 83.88 91 THR A C 1
ATOM 697 O O . THR A 1 91 ? -9.961 5.976 11.959 1.00 83.88 91 THR A O 1
ATOM 700 N N . PRO A 1 92 ? -8.947 4.478 13.300 1.00 87.00 92 PRO A N 1
ATOM 701 C CA . PRO A 1 92 ? -9.949 3.436 13.095 1.00 87.00 92 PRO A CA 1
ATOM 702 C C . PRO A 1 92 ? -11.255 3.777 13.827 1.00 87.00 92 PRO A C 1
ATOM 704 O O . PRO A 1 92 ? -11.239 4.233 14.969 1.00 87.00 92 PRO A O 1
ATOM 707 N N . ALA A 1 93 ? -12.386 3.524 13.174 1.00 87.69 93 ALA A N 1
ATOM 708 C CA . ALA A 1 93 ? -13.729 3.603 13.733 1.00 87.69 93 ALA A CA 1
ATOM 709 C C . ALA A 1 93 ? -14.300 2.186 13.871 1.00 87.69 93 ALA A C 1
ATOM 711 O O . ALA A 1 93 ? -14.491 1.484 12.878 1.00 87.69 93 ALA A O 1
ATOM 712 N N . VAL A 1 94 ? -14.556 1.754 15.103 1.00 86.88 94 VAL A N 1
ATOM 713 C CA . VAL A 1 94 ? -15.059 0.407 15.398 1.00 86.88 94 VAL A CA 1
ATOM 714 C C . VAL A 1 94 ? -16.588 0.401 15.353 1.00 86.88 94 VAL A C 1
ATOM 716 O O . VAL A 1 94 ? -17.234 1.188 16.037 1.00 86.88 94 VAL A O 1
ATOM 719 N N . ASP A 1 95 ? -17.163 -0.502 14.561 1.00 84.12 95 ASP A N 1
ATOM 720 C CA . ASP A 1 95 ? -18.599 -0.782 14.477 1.00 84.12 95 ASP A CA 1
ATOM 721 C C . ASP A 1 95 ? -18.852 -2.252 14.842 1.00 84.12 95 ASP A C 1
ATOM 723 O O . ASP A 1 95 ? -18.958 -3.139 13.987 1.00 84.12 95 ASP A O 1
ATOM 727 N N . GLY A 1 96 ? -18.839 -2.531 16.148 1.00 84.31 96 GLY A N 1
ATOM 728 C CA . GLY A 1 96 ? -19.024 -3.870 16.706 1.00 84.31 96 GLY A CA 1
ATOM 729 C C . GLY A 1 96 ? -17.951 -4.862 16.248 1.00 84.31 96 GLY A C 1
ATOM 730 O O . GLY A 1 96 ? -16.885 -4.952 16.848 1.00 84.31 96 GLY A O 1
ATOM 731 N N . LYS A 1 97 ? -18.251 -5.629 15.192 1.00 84.62 97 LYS A N 1
ATOM 732 C CA . LYS A 1 97 ? -17.359 -6.655 14.614 1.00 84.62 97 LYS A CA 1
ATOM 733 C C . LYS A 1 97 ? -16.557 -6.168 13.404 1.00 84.62 97 LYS A C 1
ATOM 735 O O . LYS A 1 97 ? -15.808 -6.950 12.832 1.00 84.62 97 LYS A O 1
ATOM 740 N N . ILE A 1 98 ? -16.746 -4.926 12.966 1.00 88.06 98 ILE A N 1
ATOM 741 C CA . ILE A 1 98 ? -16.115 -4.379 11.762 1.00 88.06 98 ILE A CA 1
ATOM 742 C C . ILE A 1 98 ? -15.324 -3.129 12.141 1.00 88.06 98 ILE A C 1
ATOM 744 O O . ILE A 1 98 ? -15.807 -2.290 12.895 1.00 88.06 98 ILE A O 1
ATOM 748 N N . ILE A 1 99 ? -14.119 -2.978 11.597 1.00 88.62 99 ILE A N 1
ATOM 749 C CA . ILE A 1 99 ? -13.284 -1.792 11.786 1.00 88.62 99 ILE A CA 1
ATOM 750 C C . ILE A 1 99 ? -13.256 -1.014 10.472 1.00 88.62 99 ILE A C 1
ATOM 752 O O . ILE A 1 99 ? -12.872 -1.535 9.425 1.00 88.62 99 ILE A O 1
ATOM 756 N N . ARG A 1 100 ? -13.677 0.248 10.520 1.00 88.88 100 ARG A N 1
ATOM 757 C CA . ARG A 1 100 ? -13.682 1.175 9.389 1.00 88.88 100 ARG A CA 1
ATOM 758 C C . ARG A 1 100 ? -12.496 2.124 9.487 1.00 88.88 100 ARG A C 1
ATOM 760 O O . ARG A 1 100 ? -12.276 2.751 10.515 1.00 88.88 100 ARG A O 1
ATOM 767 N N . LEU A 1 101 ? -11.754 2.266 8.402 1.00 86.38 101 LEU A N 1
ATOM 768 C CA . LEU A 1 101 ? -10.618 3.171 8.273 1.00 86.38 101 LEU A CA 1
ATOM 769 C C . LEU A 1 101 ? -10.965 4.227 7.214 1.00 86.38 101 LEU A C 1
ATOM 771 O O . LEU A 1 101 ? -10.815 3.961 6.015 1.00 86.38 101 LEU A O 1
ATOM 775 N N . PRO A 1 102 ? -11.481 5.400 7.627 1.00 84.94 102 PRO A N 1
ATOM 776 C CA . PRO A 1 102 ? -11.746 6.502 6.714 1.00 84.94 102 PRO A CA 1
ATOM 777 C C . PRO A 1 102 ? -10.423 7.143 6.290 1.00 84.94 102 PRO A C 1
ATOM 779 O O . PRO A 1 102 ? -9.622 7.560 7.124 1.00 84.94 102 PRO A O 1
ATOM 782 N N . ILE A 1 103 ? -10.183 7.228 4.987 1.00 82.25 103 ILE A N 1
ATOM 783 C CA . ILE A 1 103 ? -8.959 7.824 4.454 1.00 82.25 103 ILE A CA 1
ATOM 784 C C . ILE A 1 103 ? -9.194 9.317 4.235 1.00 82.25 103 ILE A C 1
ATOM 786 O O . ILE A 1 103 ? -10.116 9.675 3.496 1.00 82.25 103 ILE A O 1
ATOM 790 N N . PRO A 1 104 ? -8.385 10.194 4.858 1.00 77.25 104 PRO A N 1
ATOM 791 C CA . PRO A 1 104 ? -8.530 11.630 4.684 1.00 77.25 104 PRO A CA 1
ATOM 792 C C . PRO A 1 104 ? -8.219 12.043 3.243 1.00 77.25 104 PRO A C 1
ATOM 794 O O . PRO A 1 104 ? -7.403 11.424 2.554 1.00 77.25 104 PRO A O 1
ATOM 797 N N . GLU A 1 105 ? -8.855 13.122 2.791 1.00 75.62 105 GLU A N 1
ATOM 798 C CA . GLU A 1 105 ? -8.547 13.695 1.485 1.00 75.62 105 GLU A CA 1
ATOM 799 C C . GLU A 1 105 ? -7.118 14.249 1.464 1.00 75.62 105 GLU A C 1
ATOM 801 O O . GLU A 1 105 ? -6.651 14.894 2.405 1.00 75.62 105 GLU A O 1
ATOM 806 N N . LEU A 1 106 ? -6.411 13.999 0.363 1.00 73.88 106 LEU A N 1
ATOM 807 C CA . LEU A 1 106 ? -5.124 14.634 0.114 1.00 73.88 106 LEU A CA 1
ATOM 808 C C . LEU A 1 106 ? -5.344 16.121 -0.172 1.00 73.88 106 LEU A C 1
ATOM 810 O O . LEU A 1 106 ? -6.145 16.467 -1.042 1.00 73.88 106 LEU A O 1
ATOM 814 N N . SER A 1 107 ? -4.580 16.987 0.494 1.00 81.00 107 SER A N 1
ATOM 815 C CA . SER A 1 107 ? -4.520 18.404 0.137 1.00 81.00 107 SER A CA 1
ATOM 816 C C . SER A 1 107 ? -3.952 18.594 -1.276 1.00 81.00 107 SER A C 1
ATOM 818 O O . SER A 1 107 ? -3.164 17.780 -1.771 1.00 81.00 107 SER A O 1
ATOM 820 N N . GLU A 1 108 ? -4.321 19.697 -1.930 1.00 82.31 108 GLU A N 1
ATOM 821 C CA . GLU A 1 108 ? -3.798 20.069 -3.254 1.00 82.31 108 GLU A CA 1
ATOM 822 C C . GLU A 1 108 ? -2.264 20.168 -3.274 1.00 82.31 108 GLU A C 1
ATOM 824 O O . GLU A 1 108 ? -1.609 19.730 -4.221 1.00 82.31 108 GLU A O 1
ATOM 829 N N . GLU A 1 109 ? -1.665 20.684 -2.201 1.00 82.81 109 GLU A N 1
ATOM 830 C CA . GLU A 1 109 ? -0.210 20.760 -2.048 1.00 82.81 109 GLU A CA 1
ATOM 831 C C . GLU A 1 109 ? 0.423 19.367 -2.028 1.00 82.81 109 GLU A C 1
ATOM 833 O O . GLU A 1 109 ? 1.345 19.090 -2.801 1.00 82.81 109 GLU A O 1
ATOM 838 N N . ARG A 1 110 ? -0.140 18.444 -1.235 1.00 81.56 110 ARG A N 1
ATOM 839 C CA . ARG A 1 110 ? 0.359 17.070 -1.154 1.00 81.56 110 ARG A CA 1
ATOM 840 C C . ARG A 1 110 ? 0.190 16.321 -2.473 1.00 81.56 110 ARG A C 1
ATOM 842 O O . ARG A 1 110 ? 1.068 15.553 -2.864 1.00 81.56 110 ARG A O 1
ATOM 849 N N . ARG A 1 111 ? -0.906 16.567 -3.197 1.00 82.44 111 ARG A N 1
ATOM 850 C CA . ARG A 1 111 ? -1.124 16.020 -4.544 1.00 82.44 111 ARG A CA 1
ATOM 851 C C . ARG A 1 111 ? -0.044 16.499 -5.517 1.00 82.44 111 ARG A C 1
ATOM 853 O O . ARG A 1 111 ? 0.508 15.682 -6.251 1.00 82.44 111 ARG A O 1
ATOM 860 N N . LYS A 1 112 ? 0.299 17.791 -5.509 1.00 86.81 112 LYS A N 1
ATOM 861 C CA . LYS A 1 112 ? 1.359 18.348 -6.372 1.00 86.81 112 LYS A CA 1
ATOM 862 C C . LYS A 1 112 ? 2.735 17.764 -6.051 1.00 86.81 112 LYS A C 1
ATOM 864 O O . LYS A 1 112 ? 3.492 17.465 -6.975 1.00 86.81 112 LYS A O 1
ATOM 869 N N . GLU A 1 113 ? 3.056 17.564 -4.775 1.00 85.81 113 GLU A N 1
ATOM 870 C CA . GLU A 1 113 ? 4.291 16.885 -4.360 1.00 85.81 113 GLU A CA 1
ATOM 871 C C . GLU A 1 113 ? 4.356 15.443 -4.871 1.00 85.81 113 GLU A C 1
ATOM 873 O O . GLU A 1 113 ? 5.365 15.042 -5.454 1.00 85.81 113 GLU A O 1
ATOM 878 N N . LEU A 1 114 ? 3.266 14.683 -4.715 1.00 85.31 114 LEU A N 1
ATOM 879 C CA . LEU 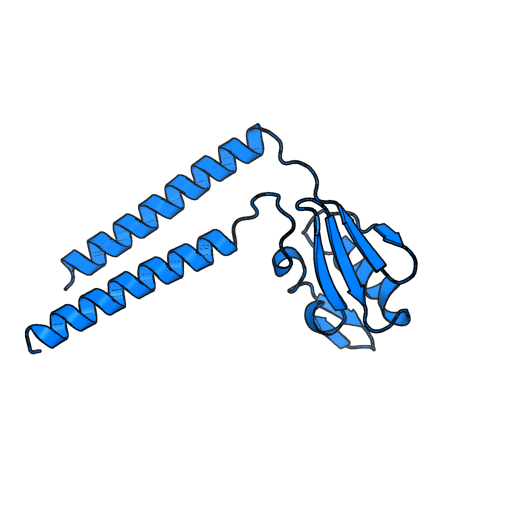A 1 114 ? 3.176 13.303 -5.193 1.00 85.31 114 LEU A CA 1
ATOM 880 C C . LEU A 1 114 ? 3.354 13.217 -6.710 1.00 85.31 114 LEU A C 1
ATOM 882 O O . LEU A 1 114 ? 4.125 12.387 -7.181 1.00 85.31 114 LEU A O 1
ATOM 886 N N . VAL A 1 115 ? 2.711 14.103 -7.476 1.00 88.31 115 VAL A N 1
ATOM 887 C CA . VAL A 1 115 ? 2.863 14.150 -8.941 1.00 88.31 115 VAL A CA 1
ATOM 888 C C . VAL A 1 115 ? 4.316 14.421 -9.340 1.00 88.31 115 VAL A C 1
ATOM 890 O O . VAL A 1 115 ? 4.840 13.755 -10.232 1.00 88.31 115 VAL A O 1
ATOM 893 N N . ARG A 1 116 ? 5.004 15.349 -8.660 1.00 89.56 116 ARG A N 1
ATOM 894 C CA . ARG A 1 116 ? 6.431 15.616 -8.914 1.00 89.56 116 ARG A CA 1
ATOM 895 C C . ARG A 1 116 ? 7.306 14.408 -8.584 1.00 89.56 116 ARG A C 1
ATOM 897 O O . ARG A 1 116 ? 8.209 14.093 -9.354 1.00 89.56 116 ARG A O 1
ATOM 904 N N . SER A 1 117 ? 7.044 13.739 -7.461 1.00 88.38 117 SER A N 1
ATOM 905 C CA . SER A 1 117 ? 7.772 12.532 -7.055 1.00 88.38 117 SER A CA 1
ATOM 906 C C . SER A 1 117 ? 7.586 11.399 -8.065 1.00 88.38 117 SER A C 1
ATOM 908 O O . SER A 1 117 ? 8.564 10.820 -8.528 1.00 88.38 117 SER A O 1
ATOM 91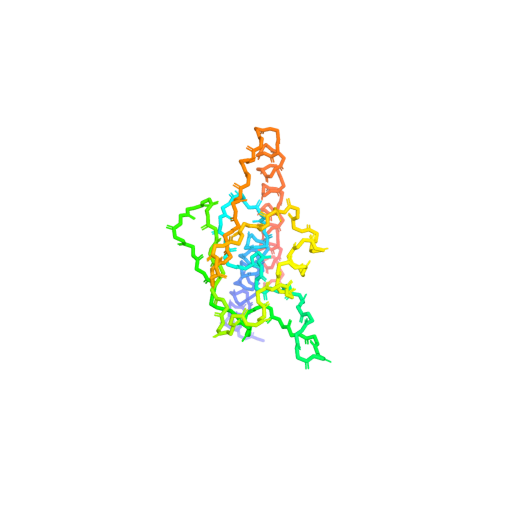0 N N . LEU A 1 118 ? 6.341 11.133 -8.466 1.00 88.62 118 LEU A N 1
ATOM 911 C CA . LEU A 1 118 ? 6.003 10.118 -9.464 1.00 88.62 118 LEU A CA 1
ATOM 912 C C . LEU A 1 118 ? 6.648 10.412 -10.821 1.00 88.62 118 LEU A C 1
ATOM 914 O O . LEU A 1 118 ? 7.146 9.498 -11.472 1.00 88.62 118 LEU A O 1
ATOM 918 N N . GLY A 1 119 ? 6.692 11.683 -11.230 1.00 90.31 119 GLY A N 1
ATOM 919 C CA . GLY A 1 119 ? 7.380 12.097 -12.453 1.00 90.31 119 GLY A CA 1
ATOM 920 C C . GLY A 1 119 ? 8.876 11.772 -12.435 1.00 90.31 119 GLY A C 1
ATOM 921 O O . GLY A 1 119 ? 9.405 11.294 -13.436 1.00 90.31 119 GLY A O 1
ATOM 922 N N . LYS A 1 120 ? 9.551 11.968 -11.292 1.00 90.75 120 LYS A N 1
ATOM 923 C CA . LYS A 1 120 ? 10.965 11.589 -11.126 1.00 90.75 120 LYS A CA 1
ATOM 924 C C . LYS A 1 120 ? 11.160 10.076 -11.226 1.00 90.75 120 LYS A C 1
ATOM 926 O O . LYS A 1 120 ? 11.998 9.633 -12.001 1.00 90.75 120 LYS A O 1
ATOM 931 N N . MET A 1 121 ? 10.337 9.300 -10.520 1.00 88.06 121 MET A N 1
ATOM 932 C CA . MET A 1 121 ? 10.386 7.830 -10.553 1.00 88.06 121 MET A CA 1
ATOM 933 C C . MET A 1 121 ? 10.156 7.279 -11.970 1.00 88.06 121 MET A C 1
ATOM 935 O O . MET A 1 121 ? 10.853 6.365 -12.408 1.00 88.06 121 MET A O 1
ATOM 939 N N . ALA A 1 122 ? 9.218 7.870 -12.718 1.00 90.69 122 ALA A N 1
ATOM 940 C CA . ALA A 1 122 ? 8.957 7.497 -14.106 1.00 90.69 122 ALA A CA 1
ATOM 941 C C . ALA A 1 122 ? 10.171 7.748 -15.013 1.00 90.69 122 ALA A C 1
ATOM 943 O O . ALA A 1 122 ? 10.482 6.924 -15.875 1.00 90.69 122 ALA A O 1
ATOM 944 N N . GLU A 1 123 ? 10.865 8.878 -14.843 1.00 92.31 123 GLU A N 1
ATOM 945 C CA . GLU A 1 123 ? 12.051 9.167 -15.651 1.00 92.31 123 GLU A CA 1
ATOM 946 C C . GLU A 1 123 ? 13.235 8.276 -15.264 1.00 92.31 123 GLU A C 1
ATOM 948 O O . GLU A 1 123 ? 13.919 7.776 -16.153 1.00 92.31 123 GLU A O 1
ATOM 953 N N . GLU A 1 124 ? 13.433 7.981 -13.977 1.00 90.19 124 GLU A N 1
ATOM 954 C CA . GLU A 1 124 ? 14.449 7.018 -13.531 1.00 90.19 124 GLU A CA 1
ATOM 955 C C . GLU A 1 124 ? 14.241 5.633 -14.158 1.00 90.19 124 GLU A C 1
ATOM 957 O O . GLU A 1 124 ? 15.193 5.033 -14.661 1.00 90.19 124 GLU A O 1
ATOM 962 N N . ALA A 1 125 ? 12.997 5.147 -14.209 1.00 90.25 125 ALA A N 1
ATOM 963 C CA . ALA A 1 125 ? 12.673 3.883 -14.865 1.00 90.25 125 ALA A CA 1
ATOM 964 C C . ALA A 1 125 ? 12.992 3.913 -16.371 1.00 90.25 125 ALA A C 1
ATOM 966 O O . ALA A 1 125 ? 13.615 2.987 -16.894 1.00 90.25 125 ALA A O 1
ATOM 967 N N . ARG A 1 126 ? 12.649 5.002 -17.074 1.00 90.75 126 ARG A N 1
ATOM 968 C CA . ARG A 1 126 ? 12.994 5.168 -18.498 1.00 90.75 126 ARG A CA 1
ATOM 969 C C . ARG A 1 126 ? 14.499 5.206 -18.726 1.00 90.75 126 ARG A C 1
ATOM 971 O O . ARG A 1 126 ? 14.976 4.618 -19.693 1.00 90.75 126 ARG A O 1
ATOM 978 N N . VAL A 1 127 ? 15.248 5.890 -17.863 1.00 92.69 127 VAL A N 1
ATOM 979 C CA . VAL A 1 127 ? 16.713 5.940 -17.938 1.00 92.69 127 VAL A CA 1
ATOM 980 C C . VAL A 1 127 ? 17.303 4.542 -17.758 1.00 92.69 127 VAL A C 1
ATOM 982 O O . VAL A 1 127 ? 18.161 4.164 -18.552 1.00 92.69 127 VAL A O 1
ATOM 985 N N . ARG A 1 128 ? 16.803 3.742 -16.806 1.00 89.62 128 ARG A N 1
ATOM 986 C CA . ARG A 1 128 ? 17.235 2.343 -16.622 1.00 89.62 128 ARG A CA 1
ATOM 987 C C . ARG A 1 128 ? 16.959 1.479 -17.851 1.00 89.62 128 ARG A C 1
ATOM 989 O O . ARG A 1 128 ? 17.859 0.789 -18.312 1.00 89.62 128 ARG A O 1
ATOM 996 N N . VAL A 1 129 ? 15.766 1.577 -18.442 1.00 91.19 129 VAL A N 1
ATOM 997 C CA . VAL A 1 129 ? 15.437 0.847 -19.682 1.00 91.19 129 VAL A CA 1
ATOM 998 C C . VAL A 1 129 ? 16.372 1.252 -20.827 1.00 91.19 129 VAL A C 1
ATOM 1000 O O . VAL A 1 129 ? 16.901 0.391 -21.529 1.00 91.19 129 VAL A O 1
ATOM 1003 N N . ARG A 1 130 ? 16.637 2.556 -20.999 1.00 91.44 130 ARG A N 1
ATOM 1004 C CA . ARG A 1 130 ? 17.596 3.037 -22.009 1.00 91.44 130 ARG A CA 1
ATOM 1005 C C . ARG A 1 130 ? 19.007 2.512 -21.732 1.00 91.44 130 ARG A C 1
ATOM 1007 O O . ARG A 1 130 ? 19.669 2.103 -22.678 1.00 91.44 130 ARG A O 1
ATOM 1014 N N . ALA A 1 131 ? 19.455 2.504 -20.477 1.00 90.12 131 ALA A N 1
ATOM 1015 C CA . ALA A 1 131 ? 20.772 2.001 -20.090 1.00 90.12 131 ALA A CA 1
ATOM 1016 C C . ALA A 1 131 ? 20.918 0.502 -20.390 1.00 90.12 131 ALA A C 1
ATOM 1018 O O . ALA A 1 131 ? 21.897 0.110 -21.016 1.00 90.12 131 ALA A O 1
ATOM 1019 N N . ASN A 1 132 ? 19.909 -0.309 -20.055 1.00 87.50 132 ASN A N 1
ATOM 1020 C CA . ASN A 1 132 ? 19.900 -1.744 -20.356 1.00 87.50 132 ASN A CA 1
ATOM 1021 C C . ASN A 1 132 ? 19.935 -2.009 -21.867 1.00 87.50 132 ASN A C 1
ATOM 1023 O O . ASN A 1 132 ? 20.625 -2.915 -22.312 1.00 87.50 132 ASN A O 1
ATOM 1027 N N . ARG A 1 133 ? 19.267 -1.169 -22.669 1.00 86.00 133 ARG A N 1
ATOM 1028 C CA . ARG A 1 133 ? 19.356 -1.219 -24.137 1.00 86.00 133 ARG A CA 1
ATOM 1029 C C . ARG A 1 133 ? 20.742 -0.857 -24.677 1.00 86.00 133 ARG A C 1
ATOM 1031 O O . ARG A 1 133 ? 21.099 -1.333 -25.740 1.00 86.00 133 ARG A O 1
ATOM 1038 N N . HIS A 1 134 ? 21.482 0.030 -24.015 1.00 85.50 134 HIS A N 1
ATOM 1039 C CA . HIS A 1 134 ? 22.843 0.389 -24.433 1.00 85.50 134 HIS A CA 1
ATOM 1040 C C . HIS A 1 134 ? 23.896 -0.641 -24.003 1.00 85.50 134 HIS A C 1
ATOM 1042 O O . HIS A 1 134 ? 24.991 -0.634 -24.556 1.00 85.50 134 HIS A O 1
ATOM 1048 N N . ALA A 1 135 ? 23.588 -1.454 -22.991 1.00 80.12 135 ALA A N 1
ATOM 1049 C CA . ALA A 1 135 ? 24.489 -2.463 -22.444 1.00 80.12 135 ALA A CA 1
ATOM 1050 C C . ALA A 1 135 ? 24.407 -3.818 -23.170 1.00 80.12 135 ALA A C 1
ATOM 1052 O O . ALA A 1 135 ? 25.387 -4.561 -23.137 1.00 80.12 135 ALA A O 1
ATOM 1053 N N . ALA A 1 136 ? 23.261 -4.122 -23.787 1.00 69.81 136 ALA A N 1
ATOM 1054 C CA . ALA A 1 136 ? 23.056 -5.281 -24.657 1.00 69.81 136 ALA A CA 1
ATOM 1055 C C . ALA A 1 136 ? 23.536 -5.011 -26.091 1.00 69.81 136 ALA A C 1
ATOM 1057 O O . ALA A 1 136 ? 24.053 -5.960 -26.721 1.00 69.81 136 ALA A O 1
#

Radius of gyration: 20.42 Å; chains: 1; bounding box: 45×37×55 Å

pLDDT: mean 84.77, std 5.96, range [65.31, 92.69]

Sequence (136 aa):
MSRDDILLEAEMSMEKSVDYMVHEFAAVRTGKASPGLVENVDVHAYGSTMKLKQLALITTLEPRLLVVQPFDAGTVPDIERALKESKIGITPAVDGKIIRLPIPELSEERRKELVRSLGKMAEEARVRVRANRHAA